Protein AF-A0A514BXV8-F1 (afdb_monomer_lite)

Radius of gyration: 15.06 Å; chains: 1; bounding box: 44×23×37 Å

Foldseek 3Di:
DPPVLVVLLVVVLVVLVVVVPPDPPPVVLNVLLVVLSVVLVVQPDSVLSVVLSVVLVVLLVVLVVCCVVVVDPPVVSSSVSSVVSSVSSVVSNVVSCVVPPPPPD

Sequence (105 aa):
MEFVVGGIVVALAVWAFISHQGKKADEALDHAFYSAMREAKATLGEDELVLLGEQALKLEAETKAQVTSGAMSRQRADRMLKQALIRSAHASIEVRRMFNSPSRA

pLDDT: mean 75.11, std 14.82, range [37.91, 90.88]

Structure (mmCIF, N/CA/C/O backbone):
data_AF-A0A514BXV8-F1
#
_entry.id   AF-A0A514BXV8-F1
#
loop_
_atom_site.group_PDB
_atom_site.id
_atom_site.type_symbol
_atom_site.label_atom_id
_atom_site.label_alt_id
_atom_site.label_comp_id
_atom_site.label_asym_id
_atom_site.label_entity_id
_atom_site.label_seq_id
_atom_site.pdbx_PDB_ins_code
_atom_site.Cartn_x
_atom_site.Cartn_y
_atom_site.Cartn_z
_atom_site.occupancy
_atom_site.B_iso_or_equiv
_atom_site.auth_seq_id
_atom_site.auth_comp_id
_atom_site.auth_asym_id
_atom_site.auth_atom_id
_atom_site.pdbx_PDB_model_num
ATOM 1 N N . MET A 1 1 ? -6.073 6.040 -22.706 1.00 44.53 1 MET A N 1
ATOM 2 C CA . MET A 1 1 ? -7.080 6.048 -21.621 1.00 44.53 1 MET A CA 1
ATOM 3 C C . MET A 1 1 ? -6.442 6.651 -20.365 1.00 44.53 1 MET A C 1
ATOM 5 O O . MET A 1 1 ? -6.404 6.025 -19.320 1.00 44.53 1 MET A O 1
ATOM 9 N N . GLU A 1 2 ? -5.934 7.882 -20.449 1.00 37.91 2 GLU A N 1
ATOM 10 C CA . GLU A 1 2 ? -4.967 8.423 -19.470 1.00 37.91 2 GLU A CA 1
ATOM 11 C C . GLU A 1 2 ? -5.596 8.972 -18.171 1.00 37.91 2 GLU A C 1
ATOM 13 O O . GLU A 1 2 ? -4.894 9.305 -17.219 1.00 37.91 2 GLU A O 1
ATOM 18 N N . PHE A 1 3 ? -6.929 9.045 -18.089 1.00 42.34 3 PHE A N 1
ATOM 19 C CA . PHE A 1 3 ? -7.630 9.667 -16.957 1.00 42.34 3 PHE A CA 1
ATOM 20 C C . PHE A 1 3 ? -7.954 8.705 -15.801 1.00 42.34 3 PHE A C 1
ATOM 22 O O . PHE A 1 3 ? -8.168 9.156 -14.677 1.00 42.34 3 PHE A O 1
ATOM 29 N N . VAL A 1 4 ? -7.972 7.387 -16.037 1.00 50.75 4 VAL A N 1
ATOM 30 C CA . VAL A 1 4 ? -8.408 6.403 -15.024 1.00 50.75 4 VAL A CA 1
ATOM 31 C C . VAL A 1 4 ? -7.293 6.104 -14.015 1.00 50.75 4 VAL A C 1
ATOM 33 O O . VAL A 1 4 ? -7.533 6.077 -12.809 1.00 50.75 4 VAL A O 1
ATOM 36 N N . VAL A 1 5 ? -6.050 5.973 -14.486 1.00 49.91 5 VAL A N 1
ATOM 37 C CA . VAL A 1 5 ? -4.891 5.590 -13.656 1.00 49.91 5 VAL A CA 1
ATOM 38 C C . VAL A 1 5 ? -4.464 6.726 -12.721 1.00 49.91 5 VAL A C 1
ATOM 40 O O . VAL A 1 5 ? -4.193 6.505 -11.539 1.00 49.91 5 VAL A O 1
ATOM 43 N N . GLY A 1 6 ? -4.503 7.973 -13.207 1.00 47.47 6 GLY A N 1
ATOM 44 C CA . GLY A 1 6 ? -4.326 9.153 -12.358 1.0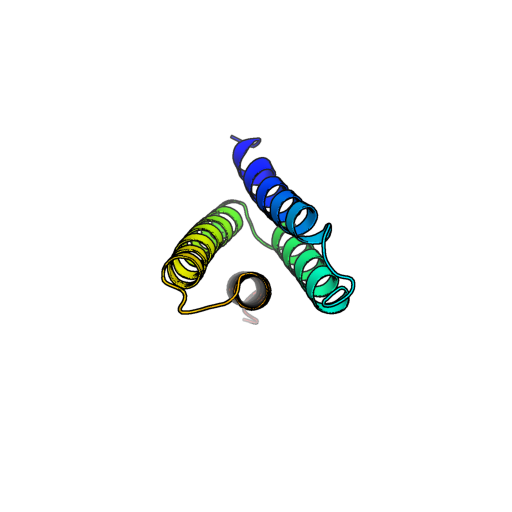0 47.47 6 GLY A CA 1
ATOM 45 C C . GLY A 1 6 ? -5.408 9.255 -11.279 1.00 47.47 6 GLY A C 1
ATOM 46 O O . GLY A 1 6 ? -5.104 9.607 -10.140 1.00 47.47 6 GLY A O 1
ATOM 47 N N . GLY A 1 7 ? -6.645 8.876 -11.615 1.00 49.78 7 GLY A N 1
ATOM 48 C CA . GLY A 1 7 ? -7.780 8.865 -10.696 1.00 49.78 7 GLY A CA 1
ATOM 49 C C . GLY A 1 7 ? -7.615 7.889 -9.533 1.00 49.78 7 GLY A C 1
ATOM 50 O O . GLY A 1 7 ? -7.944 8.254 -8.412 1.00 49.78 7 GLY A O 1
ATOM 51 N N . ILE A 1 8 ? -7.054 6.696 -9.755 1.00 57.06 8 ILE A N 1
ATOM 52 C CA . ILE A 1 8 ? -6.874 5.680 -8.700 1.00 57.06 8 ILE A CA 1
ATOM 53 C C . ILE A 1 8 ? -5.803 6.109 -7.691 1.00 57.06 8 ILE A C 1
ATOM 55 O O . ILE A 1 8 ? -6.036 6.057 -6.485 1.00 57.06 8 ILE A O 1
ATOM 59 N N . VAL A 1 9 ? -4.655 6.610 -8.157 1.00 57.41 9 VAL A N 1
ATOM 60 C CA . VAL A 1 9 ? -3.591 7.107 -7.263 1.00 57.41 9 VAL A CA 1
ATOM 61 C C . VAL A 1 9 ? -4.065 8.335 -6.481 1.00 57.41 9 VAL A C 1
ATOM 63 O O . VAL A 1 9 ? -3.788 8.461 -5.288 1.00 57.41 9 VAL A O 1
ATOM 66 N N . VAL A 1 10 ? -4.823 9.227 -7.128 1.00 58.22 10 VAL A N 1
ATOM 67 C CA . VAL A 1 10 ? -5.435 10.386 -6.466 1.00 58.22 10 VAL A CA 1
ATOM 68 C C . VAL A 1 10 ? -6.526 9.947 -5.490 1.00 58.22 10 VAL A C 1
ATOM 70 O O . VAL A 1 10 ? -6.584 10.492 -4.398 1.00 58.22 10 VAL A O 1
ATOM 73 N N . ALA A 1 11 ? -7.339 8.941 -5.811 1.00 59.69 11 ALA A N 1
ATOM 74 C CA . ALA A 1 11 ? -8.357 8.413 -4.906 1.00 59.69 11 ALA A CA 1
ATOM 75 C C . ALA A 1 11 ? -7.730 7.764 -3.665 1.00 59.69 11 ALA A C 1
ATOM 77 O O . ALA A 1 11 ? -8.203 8.014 -2.562 1.00 59.69 11 ALA A O 1
ATOM 78 N N . LEU A 1 12 ? -6.628 7.022 -3.815 1.00 63.00 12 LEU A N 1
ATOM 79 C CA . LEU A 1 12 ? -5.865 6.464 -2.692 1.00 63.00 12 LEU A CA 1
ATOM 80 C C . LEU A 1 12 ? -5.215 7.562 -1.835 1.00 63.00 12 LEU A C 1
ATOM 82 O O . LEU A 1 12 ? -5.241 7.484 -0.608 1.00 63.00 12 LEU A O 1
ATOM 86 N N . ALA A 1 13 ? -4.685 8.618 -2.460 1.00 59.97 13 ALA A N 1
ATOM 87 C CA . ALA A 1 13 ? -4.145 9.780 -1.754 1.00 59.97 13 ALA A CA 1
ATOM 88 C C . ALA A 1 13 ? -5.239 10.576 -1.020 1.00 59.97 13 ALA A C 1
ATOM 90 O O . ALA A 1 13 ? -5.057 10.972 0.127 1.00 59.97 13 ALA A O 1
ATOM 91 N N . VAL A 1 14 ? -6.399 10.774 -1.649 1.00 59.97 14 VAL A N 1
ATOM 92 C CA . VAL A 1 14 ? -7.562 11.444 -1.051 1.00 59.97 14 VAL A CA 1
ATOM 93 C C . VAL A 1 14 ? -8.148 10.598 0.076 1.00 59.97 14 VAL A C 1
ATOM 95 O O . VAL A 1 14 ? -8.512 11.145 1.110 1.00 59.97 14 VAL A O 1
ATOM 98 N N . TRP A 1 15 ? -8.182 9.274 -0.061 1.00 63.06 15 TRP A N 1
ATOM 99 C CA . TRP A 1 15 ? -8.591 8.360 1.005 1.00 63.06 15 TRP A CA 1
ATOM 100 C C . TRP A 1 15 ? -7.643 8.445 2.209 1.00 63.06 15 TRP A C 1
ATOM 102 O O . TRP A 1 15 ? -8.104 8.626 3.338 1.00 63.06 15 TRP A O 1
ATOM 112 N N . ALA A 1 16 ? -6.326 8.440 1.969 1.00 59.41 16 ALA A N 1
ATOM 113 C CA . ALA A 1 16 ? -5.314 8.654 3.005 1.00 59.41 16 ALA A CA 1
ATOM 114 C C . ALA A 1 16 ? -5.416 10.048 3.654 1.00 59.41 16 ALA A C 1
ATOM 116 O O . ALA A 1 16 ? -5.155 10.198 4.845 1.00 59.41 16 ALA A O 1
ATOM 117 N N . PHE A 1 17 ? -5.828 11.067 2.896 1.00 54.09 17 PHE A N 1
ATOM 118 C CA . PHE A 1 17 ? -6.063 12.420 3.401 1.00 54.09 17 PHE A CA 1
ATOM 119 C C . PHE A 1 17 ? -7.368 12.540 4.208 1.00 54.09 17 PHE A C 1
ATOM 121 O O . PHE A 1 17 ? -7.410 13.219 5.229 1.00 54.09 17 PHE A O 1
ATOM 128 N N . ILE A 1 18 ? -8.445 11.856 3.814 1.00 55.41 18 ILE A N 1
ATOM 129 C CA . ILE A 1 18 ? -9.717 11.856 4.555 1.00 55.41 18 ILE A CA 1
ATOM 130 C C . ILE A 1 18 ? -9.578 11.074 5.870 1.00 55.41 18 ILE A C 1
ATOM 132 O O . ILE A 1 18 ? -10.151 11.487 6.882 1.00 55.41 18 ILE A O 1
ATOM 136 N N . SER A 1 19 ? -8.760 10.013 5.915 1.00 54.31 19 SER A N 1
ATOM 137 C CA . SER A 1 19 ? -8.424 9.330 7.176 1.00 54.31 19 SER A CA 1
ATOM 138 C C . SER A 1 19 ? -7.549 10.182 8.119 1.00 54.31 19 SER A C 1
ATOM 140 O O . SER A 1 19 ? -7.467 9.892 9.316 1.00 54.31 19 SER A O 1
ATOM 142 N N . HIS A 1 20 ? -6.977 11.286 7.618 1.00 51.06 20 HIS A N 1
ATOM 143 C CA . HIS A 1 20 ? -6.053 12.184 8.318 1.00 51.06 20 HIS A CA 1
ATOM 144 C C . HIS A 1 20 ? -6.729 13.207 9.256 1.00 51.06 20 HIS A C 1
ATOM 146 O O . HIS A 1 20 ? -6.080 13.706 10.173 1.00 51.06 20 HIS A O 1
ATOM 152 N N . GLN A 1 21 ? -8.038 13.479 9.126 1.00 49.28 21 GLN A N 1
ATOM 153 C CA . GLN A 1 21 ? -8.762 14.461 9.971 1.00 49.28 21 GLN A CA 1
ATOM 154 C C . GLN A 1 21 ? -8.847 14.086 11.471 1.00 49.28 21 GLN A C 1
ATOM 156 O O . GLN A 1 21 ? -9.463 14.799 12.260 1.00 49.28 21 GLN A O 1
ATOM 161 N N . GLY A 1 22 ? -8.241 12.969 11.893 1.00 44.19 22 GLY A N 1
ATOM 162 C CA . GLY A 1 22 ? -8.374 12.442 13.248 1.00 44.19 22 GLY A CA 1
ATOM 163 C C . GLY A 1 22 ? -7.158 12.538 14.170 1.00 44.19 22 GLY A C 1
ATOM 164 O O . GLY A 1 22 ? -7.362 12.711 15.370 1.00 44.19 22 GLY A O 1
ATOM 165 N N . LYS A 1 23 ? -5.909 12.330 13.720 1.00 48.88 23 LYS A N 1
ATOM 166 C CA . LYS A 1 23 ? -4.805 12.045 14.667 1.00 48.88 23 LYS A CA 1
ATOM 167 C C . LYS A 1 23 ? -3.415 12.395 14.123 1.00 48.88 23 LYS A C 1
ATOM 169 O O . LYS A 1 23 ? -2.958 11.774 13.176 1.00 48.88 23 LYS A O 1
ATOM 174 N N . LYS A 1 24 ? -2.673 13.234 14.863 1.00 53.56 24 LYS A N 1
ATOM 175 C CA . LYS A 1 24 ? -1.209 13.473 14.764 1.00 53.56 24 LYS A CA 1
ATOM 176 C C . LYS A 1 24 ? -0.323 12.212 14.938 1.00 53.56 24 LYS A C 1
ATOM 178 O O . LYS A 1 24 ? 0.875 12.322 15.157 1.00 53.56 24 LYS A O 1
ATOM 183 N N . ALA A 1 25 ? -0.894 11.007 14.950 1.00 52.00 25 ALA A N 1
ATOM 184 C CA . ALA A 1 25 ? -0.244 9.811 15.486 1.00 52.00 25 ALA A CA 1
ATOM 185 C C . ALA A 1 25 ? 0.628 9.038 14.479 1.00 52.00 25 ALA A C 1
ATOM 187 O O . ALA A 1 25 ? 1.318 8.112 14.896 1.00 52.00 25 ALA A O 1
ATOM 188 N N . ASP A 1 26 ? 0.616 9.384 13.189 1.00 66.75 26 ASP A N 1
ATOM 189 C CA . ASP A 1 26 ? 1.353 8.622 12.167 1.00 66.75 26 ASP A CA 1
ATOM 190 C C . ASP A 1 26 ? 1.870 9.488 11.006 1.00 66.75 26 ASP A C 1
ATOM 192 O O . ASP A 1 26 ? 1.997 9.032 9.876 1.00 66.75 26 ASP A O 1
ATOM 196 N N . GLU A 1 27 ? 2.234 10.740 11.286 1.00 76.44 27 GLU A N 1
ATOM 197 C CA . GLU A 1 27 ? 2.749 11.681 10.278 1.00 76.44 27 GLU A CA 1
ATOM 198 C C . GLU A 1 27 ? 3.982 11.128 9.530 1.00 76.44 27 GLU A C 1
ATOM 200 O O . GLU A 1 27 ? 4.112 11.287 8.318 1.00 76.44 27 GLU A O 1
ATOM 205 N N . ALA A 1 28 ? 4.844 10.376 10.225 1.00 80.38 28 ALA A N 1
ATOM 206 C CA . ALA A 1 28 ? 5.982 9.686 9.617 1.00 80.38 28 ALA A CA 1
ATOM 207 C C . ALA A 1 28 ? 5.561 8.556 8.659 1.00 80.38 28 ALA A C 1
ATOM 209 O O . ALA A 1 28 ? 6.180 8.373 7.610 1.00 80.38 28 ALA A O 1
ATOM 210 N N . LEU A 1 29 ? 4.514 7.800 9.004 1.00 81.75 29 LEU A N 1
ATOM 211 C CA . LEU A 1 29 ? 3.996 6.730 8.152 1.00 81.75 29 LEU A CA 1
ATOM 212 C C . LEU A 1 29 ? 3.270 7.303 6.934 1.00 81.75 29 LEU A C 1
ATOM 214 O O . LEU A 1 29 ? 3.423 6.776 5.835 1.00 81.75 29 LEU A O 1
ATOM 218 N N . ASP A 1 30 ? 2.536 8.398 7.117 1.00 81.38 30 ASP A N 1
ATOM 219 C CA . ASP A 1 30 ? 1.894 9.126 6.027 1.00 81.38 30 ASP A CA 1
ATOM 220 C C . ASP A 1 30 ? 2.945 9.689 5.066 1.00 81.38 30 ASP A C 1
ATOM 222 O O . ASP A 1 30 ? 2.853 9.479 3.857 1.00 81.38 30 ASP A O 1
ATOM 226 N N . HIS A 1 31 ? 4.004 10.317 5.584 1.00 84.62 31 HIS A N 1
ATOM 227 C CA . HIS A 1 31 ? 5.111 10.794 4.757 1.00 84.62 31 HIS A CA 1
ATOM 228 C C . HIS A 1 31 ? 5.790 9.648 3.989 1.00 84.62 31 HIS A C 1
ATOM 230 O O . HIS A 1 31 ? 6.041 9.771 2.789 1.00 84.62 31 HIS A O 1
ATOM 236 N N . ALA A 1 32 ? 6.050 8.512 4.646 1.00 84.38 32 ALA A N 1
ATOM 237 C CA . ALA A 1 32 ? 6.607 7.327 3.993 1.00 84.38 32 ALA A CA 1
ATOM 238 C C . ALA A 1 32 ? 5.679 6.783 2.895 1.00 84.38 32 ALA A C 1
ATOM 240 O O . ALA A 1 32 ? 6.148 6.432 1.814 1.00 84.38 32 ALA A O 1
ATOM 241 N N . PHE A 1 33 ? 4.367 6.770 3.139 1.00 86.38 33 PHE A N 1
ATOM 242 C CA . PHE A 1 33 ? 3.363 6.364 2.160 1.00 86.38 33 PHE A CA 1
ATOM 243 C C . PHE A 1 33 ? 3.370 7.271 0.929 1.00 86.38 33 PHE A C 1
ATOM 245 O O . PHE A 1 33 ? 3.526 6.781 -0.190 1.00 86.38 33 PHE A O 1
ATOM 252 N N . TYR A 1 34 ? 3.276 8.589 1.117 1.00 84.00 34 TYR A N 1
ATOM 253 C CA . TYR A 1 34 ? 3.308 9.537 0.002 1.00 84.00 34 TYR A CA 1
ATOM 254 C C . TYR A 1 34 ? 4.631 9.482 -0.765 1.00 84.00 34 TYR A C 1
ATOM 256 O O . TYR A 1 34 ? 4.622 9.543 -1.995 1.00 84.00 34 TYR A O 1
ATOM 264 N N . SER A 1 35 ? 5.756 9.331 -0.060 1.00 87.06 35 SER A N 1
ATOM 265 C CA . SER A 1 35 ? 7.072 9.174 -0.681 1.00 87.06 35 SER A CA 1
ATOM 266 C C . SER A 1 35 ? 7.129 7.919 -1.554 1.00 87.06 35 SER A C 1
ATOM 268 O O . SER A 1 35 ? 7.499 8.013 -2.723 1.00 87.06 35 SER A O 1
ATOM 270 N N . ALA A 1 36 ? 6.692 6.769 -1.030 1.00 86.94 36 ALA A N 1
ATOM 271 C CA . ALA A 1 36 ? 6.691 5.501 -1.757 1.00 86.94 36 ALA A CA 1
ATOM 272 C C . ALA A 1 36 ? 5.756 5.534 -2.978 1.00 86.94 36 ALA A C 1
ATOM 274 O O . ALA A 1 36 ? 6.134 5.090 -4.059 1.00 86.94 36 ALA A O 1
ATOM 275 N N . MET A 1 37 ? 4.556 6.110 -2.844 1.00 86.31 37 MET A N 1
ATOM 276 C CA . MET A 1 37 ? 3.616 6.254 -3.964 1.00 86.31 37 MET A CA 1
ATOM 277 C C . MET A 1 37 ? 4.142 7.209 -5.040 1.00 86.31 37 MET A C 1
ATOM 279 O O . MET A 1 37 ? 3.960 6.961 -6.233 1.00 86.31 37 MET A O 1
ATOM 283 N N . ARG A 1 38 ? 4.816 8.297 -4.643 1.00 86.62 38 ARG A N 1
ATOM 284 C CA . ARG A 1 38 ? 5.456 9.223 -5.586 1.00 86.62 38 ARG A CA 1
ATOM 285 C C . ARG A 1 38 ? 6.592 8.537 -6.343 1.00 86.62 38 ARG A C 1
ATOM 287 O O . ARG A 1 38 ? 6.675 8.704 -7.557 1.00 86.62 38 ARG A O 1
ATOM 294 N N . GLU A 1 39 ? 7.439 7.776 -5.655 1.00 87.06 39 GLU A N 1
ATOM 295 C CA . GLU A 1 39 ? 8.523 7.014 -6.286 1.00 87.06 39 GLU A CA 1
ATOM 296 C C . GLU A 1 39 ? 7.975 5.944 -7.237 1.00 87.06 39 GLU A C 1
ATOM 298 O O . GLU A 1 39 ? 8.453 5.825 -8.366 1.00 87.06 39 GLU A O 1
ATOM 303 N N . ALA A 1 40 ? 6.921 5.233 -6.826 1.00 84.94 40 ALA A N 1
ATOM 304 C CA . ALA A 1 40 ? 6.241 4.248 -7.657 1.00 84.94 40 ALA A CA 1
ATOM 305 C C . ALA A 1 40 ? 5.692 4.898 -8.928 1.00 84.94 40 ALA A C 1
ATOM 307 O O . ALA A 1 40 ? 5.999 4.443 -10.020 1.00 84.94 40 ALA A O 1
ATOM 308 N N . LYS A 1 41 ? 4.983 6.027 -8.814 1.00 85.06 41 LYS A N 1
ATOM 309 C CA . LYS A 1 41 ? 4.478 6.774 -9.976 1.00 85.06 41 LYS A CA 1
ATOM 310 C C . LYS A 1 41 ? 5.588 7.262 -10.914 1.00 85.06 41 LYS A C 1
ATOM 312 O O . LYS A 1 41 ? 5.361 7.358 -12.113 1.00 85.06 41 LYS A O 1
ATOM 317 N N . ALA A 1 42 ? 6.755 7.613 -10.378 1.00 85.81 42 ALA A N 1
ATOM 318 C CA . ALA A 1 42 ? 7.880 8.092 -11.179 1.00 85.81 42 ALA A CA 1
ATOM 319 C C . ALA A 1 42 ? 8.660 6.959 -11.869 1.00 85.81 42 ALA A C 1
ATOM 321 O O . ALA A 1 42 ? 9.302 7.202 -12.887 1.00 85.81 42 ALA A O 1
ATOM 322 N N . THR A 1 43 ? 8.635 5.748 -11.306 1.00 85.31 43 THR A N 1
ATOM 323 C CA . THR A 1 43 ? 9.496 4.634 -11.740 1.00 85.31 43 THR A CA 1
ATOM 324 C C . THR A 1 43 ? 8.740 3.553 -12.508 1.00 85.31 43 THR A C 1
ATOM 326 O O . THR A 1 43 ? 9.289 2.953 -13.433 1.00 85.31 43 THR A O 1
ATOM 329 N N . LEU A 1 44 ? 7.503 3.273 -12.105 1.00 84.19 44 LEU A N 1
ATOM 330 C CA . LEU A 1 44 ? 6.666 2.230 -12.684 1.00 84.19 44 LEU A CA 1
ATOM 331 C C . LEU A 1 44 ? 5.994 2.724 -13.967 1.00 84.19 44 LEU A C 1
ATOM 333 O O . LEU A 1 44 ? 5.656 3.900 -14.096 1.00 84.19 44 LEU A O 1
ATOM 337 N N . GLY A 1 45 ? 5.805 1.812 -14.916 1.00 84.00 45 GLY A N 1
ATOM 338 C CA . GLY A 1 45 ? 4.951 2.029 -16.075 1.00 84.00 45 GLY A CA 1
ATOM 339 C C . GLY A 1 45 ? 3.470 1.905 -15.720 1.00 84.00 45 GLY A C 1
ATOM 340 O O . GLY A 1 45 ? 3.095 1.578 -14.593 1.00 84.00 45 GLY A O 1
ATOM 341 N N . GLU A 1 46 ? 2.618 2.182 -16.705 1.00 80.69 46 GLU A N 1
ATOM 342 C CA . GLU A 1 46 ? 1.163 2.204 -16.529 1.00 80.69 46 GLU A CA 1
ATOM 343 C C . GLU A 1 46 ? 0.616 0.853 -16.045 1.00 80.69 46 GLU A C 1
ATOM 345 O O . GLU A 1 46 ? -0.115 0.817 -15.057 1.00 80.69 46 GLU A O 1
ATOM 350 N N . ASP A 1 47 ? 1.049 -0.254 -16.653 1.00 83.12 47 ASP A N 1
ATOM 351 C CA . ASP A 1 47 ? 0.599 -1.603 -16.288 1.00 83.12 47 ASP A CA 1
ATOM 352 C C . ASP A 1 47 ? 0.971 -1.971 -14.843 1.00 83.12 47 ASP A C 1
ATOM 354 O O . ASP A 1 47 ? 0.163 -2.530 -14.101 1.00 83.12 47 ASP A O 1
ATOM 358 N N . GLU A 1 48 ? 2.176 -1.615 -14.392 1.00 82.88 48 GLU A N 1
ATOM 359 C CA . GLU A 1 48 ? 2.610 -1.898 -13.019 1.00 82.88 48 GLU A CA 1
ATOM 360 C C . GLU A 1 48 ? 1.888 -1.016 -11.996 1.00 82.88 48 GLU A C 1
ATOM 362 O O . GLU A 1 48 ? 1.615 -1.463 -10.882 1.00 82.88 48 GLU A O 1
ATOM 367 N N . LEU A 1 49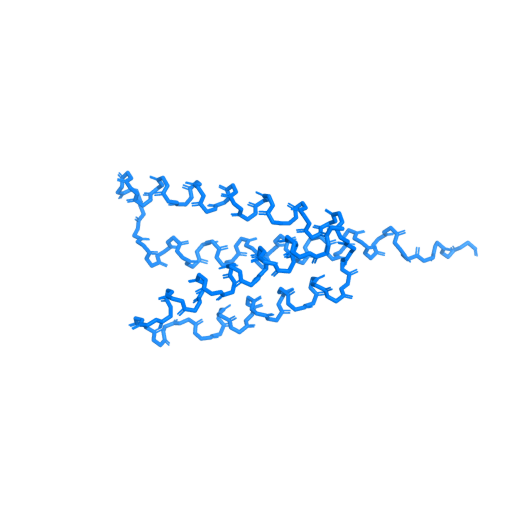 ? 1.538 0.221 -12.363 1.00 82.56 49 LEU A N 1
ATOM 368 C CA . LEU A 1 49 ? 0.703 1.084 -11.527 1.00 82.56 49 LEU A CA 1
ATOM 369 C C . LEU A 1 49 ? -0.728 0.554 -11.413 1.00 82.56 49 LEU A C 1
ATOM 371 O O . LEU A 1 49 ? -1.312 0.630 -10.331 1.00 82.56 49 LEU A O 1
ATOM 375 N N . VAL A 1 50 ? -1.279 -0.008 -12.492 1.00 83.75 50 VAL A N 1
ATOM 376 C CA . VAL A 1 50 ? -2.583 -0.683 -12.466 1.00 83.75 50 VAL A CA 1
ATOM 377 C C . VAL A 1 50 ? -2.531 -1.891 -11.535 1.00 83.75 50 VAL A C 1
ATOM 379 O O . VAL A 1 50 ? -3.357 -1.985 -10.629 1.00 83.75 50 VAL A O 1
ATOM 382 N N . LEU A 1 51 ? -1.518 -2.751 -11.669 1.00 83.94 51 LEU A N 1
ATOM 383 C CA . LEU A 1 51 ? -1.330 -3.910 -10.789 1.00 83.94 51 LEU A CA 1
ATOM 384 C C . LEU A 1 51 ? -1.175 -3.505 -9.315 1.00 83.94 51 LEU A C 1
ATOM 386 O O . LEU A 1 51 ? -1.778 -4.119 -8.433 1.00 83.94 51 LEU A O 1
ATOM 390 N N . LEU A 1 52 ? -0.413 -2.445 -9.032 1.00 84.44 52 LEU A N 1
ATOM 391 C CA . LEU A 1 52 ? -0.281 -1.901 -7.679 1.00 84.44 52 LEU A CA 1
ATOM 392 C C . LEU A 1 52 ? -1.630 -1.384 -7.145 1.00 84.44 52 LEU A C 1
ATOM 394 O O . LEU A 1 52 ? -1.949 -1.587 -5.972 1.00 84.44 52 LEU A O 1
ATOM 398 N N . GLY A 1 53 ? -2.442 -0.757 -8.000 1.00 81.12 53 GLY A N 1
ATOM 399 C CA . GLY A 1 53 ? -3.798 -0.309 -7.676 1.00 81.12 53 GLY A CA 1
ATOM 400 C C . GLY A 1 53 ? -4.757 -1.463 -7.365 1.00 81.12 53 GLY A C 1
ATOM 401 O O . GLY A 1 53 ? -5.489 -1.407 -6.378 1.00 81.12 53 GLY A O 1
ATOM 402 N N . GLU A 1 54 ? -4.724 -2.541 -8.147 1.00 85.38 54 GLU A N 1
ATOM 403 C CA . GLU A 1 54 ? -5.526 -3.745 -7.895 1.00 85.38 54 GLU A CA 1
ATOM 404 C C . GLU A 1 54 ? -5.150 -4.416 -6.568 1.00 85.38 54 GLU A C 1
ATOM 406 O O . GLU A 1 54 ? -6.022 -4.786 -5.775 1.00 85.38 54 GLU A O 1
ATOM 411 N N . GLN A 1 55 ? -3.848 -4.518 -6.281 1.00 83.56 55 GLN A N 1
ATOM 412 C CA . GLN A 1 55 ? -3.356 -5.012 -4.995 1.00 83.56 55 GLN A CA 1
ATOM 413 C C . GLN A 1 55 ? -3.830 -4.129 -3.839 1.00 83.56 55 GLN A C 1
ATOM 415 O O . GLN A 1 55 ? -4.247 -4.645 -2.799 1.00 83.56 55 GLN A O 1
ATOM 420 N N . ALA A 1 56 ? -3.818 -2.807 -4.027 1.00 83.62 56 ALA A N 1
ATOM 421 C CA . ALA A 1 56 ? -4.290 -1.864 -3.026 1.00 83.62 56 ALA A CA 1
ATOM 422 C C . ALA A 1 56 ? -5.778 -2.048 -2.707 1.00 83.62 56 ALA A C 1
ATOM 424 O O . ALA A 1 56 ? -6.144 -2.113 -1.533 1.00 83.62 56 ALA A O 1
ATOM 425 N N . LEU A 1 57 ? -6.619 -2.209 -3.733 1.00 83.06 57 LEU A N 1
ATOM 426 C CA . LEU A 1 57 ? -8.054 -2.455 -3.565 1.00 83.06 57 LEU A CA 1
ATOM 427 C C . LEU A 1 57 ? -8.326 -3.769 -2.829 1.00 83.06 57 LEU A C 1
ATOM 429 O O . LEU A 1 57 ? -9.191 -3.825 -1.952 1.00 83.06 57 LEU A O 1
ATOM 433 N N . LYS A 1 58 ? -7.568 -4.825 -3.143 1.00 83.81 58 LYS A N 1
ATOM 434 C CA . LYS A 1 58 ? -7.693 -6.111 -2.450 1.00 83.81 58 LYS A CA 1
ATOM 435 C C . LYS A 1 5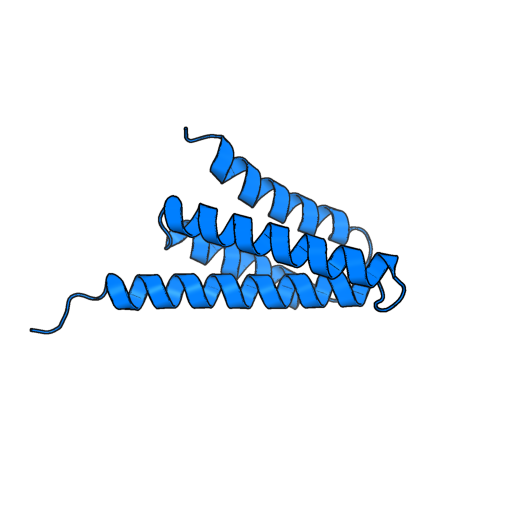8 ? -7.333 -5.986 -0.968 1.00 83.81 58 LYS A C 1
ATOM 437 O O . LYS A 1 58 ? -8.097 -6.436 -0.113 1.00 83.81 58 LYS A O 1
ATOM 442 N N . LEU A 1 59 ? -6.215 -5.327 -0.660 1.00 82.69 59 LEU A N 1
ATOM 443 C CA . LEU A 1 59 ? -5.788 -5.076 0.717 1.00 82.69 59 LEU A CA 1
ATOM 444 C C . LEU A 1 59 ? -6.801 -4.211 1.477 1.00 82.69 59 LEU A C 1
ATOM 446 O O . LEU A 1 59 ? -7.099 -4.503 2.635 1.00 82.69 59 LEU A O 1
ATOM 450 N N . GLU A 1 60 ? -7.372 -3.179 0.851 1.00 84.12 60 GLU A N 1
ATOM 451 C CA . GLU A 1 60 ? -8.415 -2.357 1.472 1.00 84.12 60 GLU A CA 1
ATOM 452 C C . GLU A 1 60 ? -9.657 -3.198 1.799 1.00 84.12 60 GLU A C 1
ATOM 454 O O . GLU A 1 60 ? -10.170 -3.122 2.918 1.00 84.12 60 GLU A O 1
ATOM 459 N N . ALA A 1 61 ? -10.110 -4.045 0.870 1.00 84.38 61 ALA A N 1
ATOM 460 C CA . ALA A 1 61 ? -11.261 -4.921 1.076 1.00 84.38 61 ALA A CA 1
ATOM 461 C C . ALA A 1 61 ? -11.041 -5.913 2.234 1.00 84.38 61 ALA A C 1
ATOM 463 O O . ALA A 1 61 ? -11.902 -6.037 3.109 1.00 84.38 61 ALA A O 1
ATOM 464 N N . GLU A 1 62 ? -9.877 -6.568 2.288 1.00 84.81 62 GLU A N 1
ATOM 465 C CA . GLU A 1 62 ? -9.499 -7.484 3.374 1.00 84.81 62 GLU A CA 1
ATOM 466 C C . GLU A 1 62 ? -9.422 -6.763 4.725 1.00 84.81 62 GLU A C 1
ATOM 468 O O . GLU A 1 62 ? -9.942 -7.244 5.737 1.00 84.81 62 GLU A O 1
ATOM 473 N N . THR A 1 63 ? -8.813 -5.578 4.746 1.00 82.88 63 THR A N 1
ATOM 474 C CA . THR A 1 63 ? -8.665 -4.788 5.969 1.00 82.88 63 THR A CA 1
ATOM 475 C C . THR A 1 63 ? -10.027 -4.280 6.457 1.00 82.88 63 THR A C 1
ATOM 477 O O . THR A 1 63 ? -10.335 -4.346 7.649 1.00 82.88 63 THR A O 1
ATOM 480 N N . LYS A 1 64 ? -10.895 -3.837 5.540 1.00 82.25 64 LYS A N 1
ATOM 481 C CA . LYS A 1 64 ? -12.264 -3.408 5.846 1.00 82.25 64 LYS A CA 1
ATOM 482 C C . LYS A 1 64 ? -13.095 -4.559 6.407 1.00 82.25 64 LYS A C 1
ATOM 484 O O . LYS A 1 64 ? -13.794 -4.355 7.396 1.00 82.25 64 LYS A O 1
ATOM 489 N N . ALA A 1 65 ? -12.974 -5.763 5.848 1.00 81.44 65 ALA A N 1
ATOM 490 C CA . ALA A 1 65 ? -13.649 -6.949 6.369 1.00 81.44 65 ALA A CA 1
ATOM 491 C C . ALA A 1 65 ? -13.240 -7.257 7.821 1.00 81.44 65 ALA A C 1
ATOM 493 O O . ALA A 1 65 ? -14.103 -7.552 8.646 1.00 81.44 65 ALA A O 1
ATOM 494 N N . GLN A 1 66 ? -11.953 -7.111 8.161 1.00 82.56 66 GLN A N 1
ATOM 495 C CA . GLN A 1 66 ? -11.443 -7.307 9.527 1.00 82.56 66 GLN A CA 1
ATOM 496 C C . GLN A 1 66 ? -11.913 -6.228 10.514 1.00 82.56 66 GLN A C 1
ATOM 498 O O . GLN A 1 66 ? -12.122 -6.509 11.694 1.00 82.56 66 GLN A O 1
ATOM 503 N N . VAL A 1 67 ? -12.105 -4.994 10.044 1.00 83.50 67 VAL A N 1
ATOM 504 C CA . VAL A 1 67 ? -12.721 -3.933 10.853 1.00 83.50 67 VAL A CA 1
ATOM 505 C C . VAL A 1 67 ? -14.198 -4.226 11.091 1.00 83.50 67 VAL A C 1
ATOM 507 O O . VAL A 1 67 ? -14.676 -4.107 12.217 1.00 83.50 67 VAL A O 1
ATOM 510 N N . THR A 1 68 ? -14.929 -4.612 10.045 1.00 83.31 68 THR A N 1
ATOM 511 C CA . THR A 1 68 ? -16.364 -4.906 10.128 1.00 83.31 68 THR A CA 1
ATOM 512 C C . THR A 1 68 ? -16.650 -6.128 10.998 1.00 83.31 68 THR A C 1
ATOM 514 O O . THR A 1 68 ? -17.638 -6.123 11.725 1.00 83.31 68 THR A O 1
ATOM 517 N N . SER A 1 69 ? -15.781 -7.141 10.986 1.00 86.75 69 SER A N 1
ATOM 518 C CA . SER A 1 69 ? -15.904 -8.317 11.856 1.00 86.75 69 SER A CA 1
ATOM 519 C C . SER A 1 69 ? -15.518 -8.055 13.317 1.00 86.75 69 SER A C 1
ATOM 521 O O . SER A 1 69 ? -15.646 -8.948 14.149 1.00 86.75 69 SER A O 1
ATOM 523 N N . GLY A 1 70 ? -15.025 -6.855 13.646 1.00 81.94 70 GLY A N 1
ATOM 524 C CA . GLY A 1 70 ? -14.541 -6.512 14.985 1.00 81.94 70 GLY A CA 1
ATOM 525 C C . GLY A 1 70 ? -13.183 -7.128 15.341 1.00 81.94 70 GLY A C 1
ATOM 526 O O . GLY A 1 70 ? -12.685 -6.892 16.440 1.00 81.94 70 GLY A O 1
ATOM 527 N N . ALA A 1 71 ? -12.549 -7.864 14.420 1.00 81.50 71 ALA A N 1
ATOM 528 C CA . ALA A 1 71 ? -11.222 -8.447 14.618 1.00 81.50 71 ALA A CA 1
ATOM 529 C C . ALA A 1 71 ? -10.115 -7.380 14.720 1.00 81.50 71 ALA A C 1
ATOM 531 O O . ALA A 1 71 ? -9.044 -7.640 15.271 1.00 81.50 71 ALA A O 1
ATOM 532 N N . MET A 1 72 ? -10.356 -6.173 14.194 1.00 82.31 72 MET A N 1
ATOM 533 C CA . MET A 1 72 ? -9.373 -5.093 14.168 1.00 82.31 72 MET A CA 1
ATOM 534 C C . MET A 1 72 ? -9.998 -3.708 14.360 1.00 82.31 72 MET A C 1
ATOM 536 O O . MET A 1 72 ? -11.075 -3.408 13.851 1.00 82.31 72 MET A O 1
ATOM 540 N N . SER A 1 73 ? -9.292 -2.809 15.053 1.00 85.62 73 SER A N 1
ATOM 541 C CA . SER A 1 73 ? -9.701 -1.403 15.144 1.00 85.62 73 SER A CA 1
ATOM 542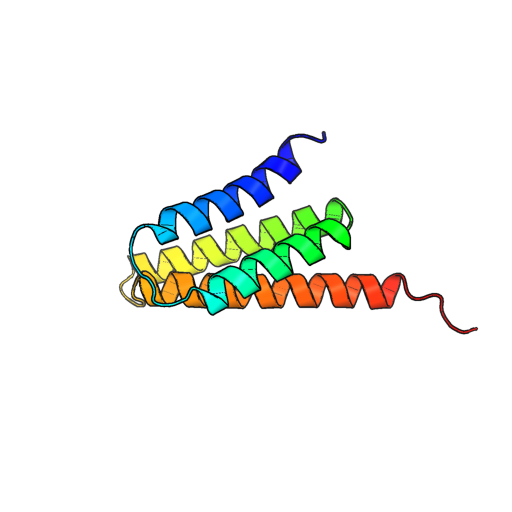 C C . SER A 1 73 ? -9.409 -0.650 13.840 1.00 85.62 73 SER A C 1
ATOM 544 O O . SER A 1 73 ? -8.400 -0.905 13.183 1.00 85.62 73 SER A O 1
ATOM 546 N N . ARG A 1 74 ? -10.243 0.347 13.498 1.00 79.44 74 ARG A N 1
ATOM 547 C CA . ARG A 1 74 ? -10.058 1.205 12.305 1.00 79.44 74 ARG A CA 1
ATOM 548 C C . ARG A 1 74 ? -8.659 1.818 12.205 1.00 79.44 74 ARG A C 1
ATOM 550 O O . ARG A 1 74 ? -8.086 1.861 11.127 1.00 79.44 74 ARG A O 1
ATOM 557 N N . GLN A 1 75 ? -8.098 2.260 13.331 1.00 81.69 75 GLN A N 1
ATOM 558 C CA . GLN A 1 75 ? -6.760 2.858 13.363 1.00 81.69 75 GLN A CA 1
ATOM 559 C C . GLN A 1 75 ? -5.661 1.830 13.059 1.00 81.69 75 GLN A C 1
ATOM 561 O O . GLN A 1 75 ? -4.711 2.131 12.345 1.00 81.69 75 GLN A O 1
ATOM 566 N N . ARG A 1 76 ? -5.779 0.610 13.596 1.00 82.19 76 ARG A N 1
ATOM 567 C CA . ARG A 1 76 ? -4.810 -0.460 13.331 1.00 82.19 76 ARG A CA 1
ATOM 568 C C . ARG A 1 76 ? -4.900 -0.940 11.883 1.00 82.19 76 ARG A C 1
ATOM 570 O O . ARG A 1 76 ? -3.867 -1.176 11.268 1.00 82.19 76 ARG A O 1
ATOM 577 N N . ALA A 1 77 ? -6.116 -1.011 11.355 1.00 82.06 77 ALA A N 1
ATOM 578 C CA . ALA A 1 77 ? -6.405 -1.297 9.959 1.00 82.06 77 ALA A CA 1
ATOM 579 C C . ALA A 1 77 ? -5.750 -0.289 9.004 1.00 82.06 77 ALA A C 1
ATOM 581 O O . ALA A 1 77 ? -4.993 -0.696 8.130 1.00 82.06 77 ALA A O 1
ATOM 582 N N . ASP A 1 78 ? -5.964 1.013 9.213 1.00 81.69 78 ASP A N 1
ATOM 583 C CA . ASP A 1 78 ? -5.350 2.075 8.398 1.00 81.69 78 ASP A CA 1
ATOM 584 C C . ASP A 1 78 ? -3.815 1.983 8.407 1.00 81.69 78 ASP A C 1
ATOM 586 O O . ASP A 1 78 ? -3.176 1.981 7.355 1.00 81.69 78 ASP A O 1
ATOM 590 N N . ARG A 1 79 ? -3.219 1.779 9.590 1.00 84.38 79 ARG A N 1
ATOM 591 C CA . ARG A 1 79 ? -1.769 1.601 9.732 1.00 84.38 79 ARG A CA 1
ATOM 592 C C .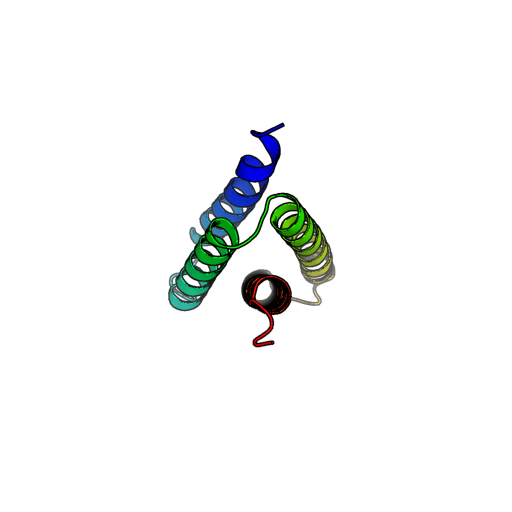 ARG A 1 79 ? -1.253 0.380 8.970 1.00 84.38 79 ARG A C 1
ATOM 594 O O . ARG A 1 79 ? -0.247 0.469 8.268 1.00 84.38 79 ARG A O 1
ATOM 601 N N . MET A 1 80 ? -1.927 -0.762 9.113 1.00 84.81 80 MET A N 1
ATOM 602 C CA . MET A 1 80 ? -1.551 -2.003 8.431 1.00 84.81 80 MET A CA 1
ATOM 603 C C . MET A 1 80 ? -1.675 -1.873 6.916 1.00 84.81 80 MET A C 1
ATOM 605 O O . MET A 1 80 ? -0.770 -2.308 6.202 1.00 84.81 80 MET A O 1
ATOM 609 N N . LEU A 1 81 ? -2.742 -1.231 6.437 1.00 85.50 81 LEU A N 1
ATOM 610 C CA . LEU A 1 81 ? -2.946 -0.972 5.020 1.00 85.50 81 LEU A CA 1
ATOM 611 C C . LEU A 1 81 ? -1.828 -0.082 4.467 1.00 85.50 81 LEU A C 1
ATOM 613 O O . LEU A 1 81 ? -1.157 -0.478 3.520 1.00 85.50 81 LEU A O 1
ATOM 617 N N . LYS A 1 82 ? -1.537 1.060 5.104 1.00 85.62 82 LYS A N 1
ATOM 618 C CA . LYS A 1 82 ? -0.447 1.962 4.687 1.00 85.62 82 LYS A CA 1
ATOM 619 C C . LYS A 1 82 ? 0.904 1.248 4.630 1.00 85.62 82 LYS A C 1
ATOM 621 O O . LYS A 1 82 ? 1.615 1.355 3.633 1.00 85.62 82 LYS A O 1
ATOM 626 N N . GLN A 1 83 ? 1.242 0.456 5.648 1.00 89.19 83 GLN A N 1
ATOM 627 C CA . GLN A 1 83 ? 2.477 -0.337 5.655 1.00 89.19 83 GLN A CA 1
ATOM 628 C C . GLN A 1 83 ? 2.516 -1.387 4.536 1.00 89.19 83 GLN A C 1
ATOM 630 O O . GLN A 1 83 ? 3.561 -1.591 3.917 1.00 89.19 83 GLN A O 1
ATOM 635 N N . ALA A 1 84 ? 1.399 -2.066 4.269 1.00 87.62 84 ALA A N 1
ATOM 636 C CA . ALA A 1 84 ? 1.310 -3.046 3.193 1.00 87.62 84 ALA A CA 1
ATOM 637 C C . ALA A 1 84 ? 1.467 -2.392 1.812 1.00 87.62 84 ALA A C 1
ATOM 639 O O . ALA A 1 84 ? 2.203 -2.915 0.974 1.00 87.62 84 ALA A O 1
ATOM 640 N N . LEU A 1 85 ? 0.859 -1.224 1.603 1.00 86.38 85 LEU A N 1
ATOM 641 C CA . LEU A 1 85 ? 0.965 -0.465 0.358 1.00 86.38 85 LEU A CA 1
ATOM 642 C C . LEU A 1 85 ? 2.386 0.054 0.113 1.00 86.38 85 LEU A C 1
ATOM 644 O O . LEU A 1 85 ? 2.896 -0.098 -0.992 1.00 86.38 85 LEU A O 1
ATOM 648 N N . ILE A 1 86 ? 3.060 0.587 1.140 1.00 89.19 86 ILE A N 1
ATOM 649 C CA . ILE A 1 86 ? 4.476 0.993 1.052 1.00 89.19 86 ILE A CA 1
ATOM 650 C C . ILE A 1 86 ? 5.345 -0.188 0.611 1.00 89.19 86 ILE A C 1
ATOM 652 O O . ILE A 1 86 ? 6.141 -0.065 -0.318 1.00 89.19 86 ILE A O 1
ATOM 656 N N . ARG A 1 87 ? 5.178 -1.354 1.250 1.00 89.69 87 ARG A N 1
ATOM 657 C CA . ARG A 1 87 ? 5.939 -2.561 0.890 1.00 89.69 87 ARG A CA 1
ATOM 658 C C . ARG A 1 87 ? 5.661 -3.008 -0.543 1.00 89.69 87 ARG A C 1
ATOM 660 O O . ARG A 1 87 ? 6.601 -3.343 -1.253 1.00 89.69 87 ARG A O 1
ATOM 667 N N . SER A 1 88 ? 4.400 -2.979 -0.966 1.00 87.44 88 SER A N 1
ATOM 668 C CA . SER A 1 88 ? 3.999 -3.383 -2.321 1.00 87.44 88 SER A CA 1
ATOM 669 C C . SER A 1 88 ? 4.573 -2.441 -3.385 1.00 87.44 88 SER A C 1
ATOM 671 O O . SER A 1 88 ? 5.049 -2.894 -4.425 1.00 87.44 88 SER A O 1
ATOM 673 N N . ALA A 1 89 ? 4.618 -1.138 -3.095 1.00 87.06 89 ALA A N 1
ATOM 674 C CA . ALA A 1 89 ? 5.238 -0.142 -3.962 1.00 87.06 89 ALA A CA 1
ATOM 675 C C . ALA A 1 89 ? 6.744 -0.370 -4.114 1.00 87.06 89 ALA A C 1
ATOM 677 O O . ALA A 1 89 ? 7.236 -0.451 -5.238 1.00 87.06 89 ALA A O 1
ATOM 678 N N . HIS A 1 90 ? 7.469 -0.536 -3.003 1.00 90.88 90 HIS A N 1
ATOM 679 C CA . HIS A 1 90 ? 8.906 -0.818 -3.042 1.00 90.88 90 HIS A CA 1
ATOM 680 C C . HIS A 1 90 ? 9.218 -2.127 -3.773 1.00 90.88 90 HIS A C 1
ATOM 682 O O . HIS A 1 90 ? 10.119 -2.145 -4.605 1.00 90.88 90 HIS A O 1
ATOM 688 N N . ALA A 1 91 ? 8.446 -3.190 -3.525 1.00 88.38 91 ALA A N 1
ATOM 689 C CA . ALA A 1 91 ? 8.616 -4.462 -4.223 1.00 88.38 91 ALA A CA 1
ATOM 690 C C . ALA A 1 91 ? 8.406 -4.310 -5.738 1.00 88.38 91 ALA A C 1
ATOM 692 O O . ALA A 1 91 ? 9.201 -4.810 -6.526 1.00 88.38 91 ALA A O 1
ATOM 693 N N . SER A 1 92 ? 7.381 -3.562 -6.156 1.00 85.50 92 SER A N 1
ATOM 694 C CA . SER A 1 92 ? 7.117 -3.303 -7.578 1.00 85.50 92 SER A CA 1
ATOM 695 C C . SER A 1 92 ? 8.253 -2.508 -8.231 1.00 85.50 92 SER A C 1
ATOM 697 O O . SER A 1 92 ? 8.684 -2.826 -9.338 1.00 85.50 92 SER A O 1
ATOM 699 N N . ILE A 1 93 ? 8.784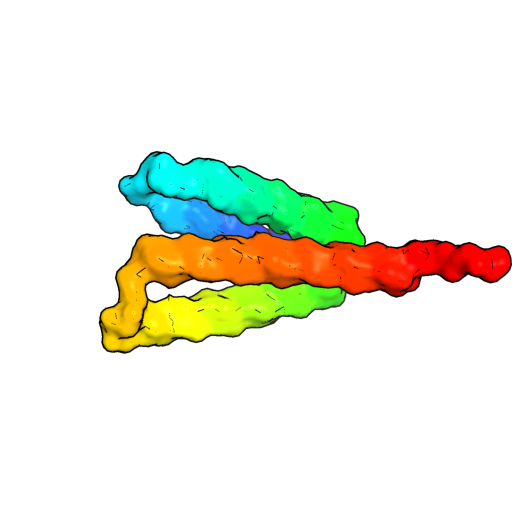 -1.500 -7.529 1.00 88.62 93 ILE A N 1
ATOM 700 C CA . ILE A 1 93 ? 9.937 -0.710 -7.986 1.00 88.62 93 ILE A CA 1
ATOM 701 C C . ILE A 1 93 ? 11.181 -1.593 -8.121 1.00 88.62 93 ILE A C 1
ATOM 703 O O . ILE A 1 93 ? 11.911 -1.485 -9.104 1.00 88.62 93 ILE A O 1
ATOM 707 N N . GLU A 1 94 ? 11.438 -2.459 -7.144 1.00 88.62 94 GLU A N 1
ATOM 708 C CA . GLU A 1 94 ? 12.578 -3.373 -7.154 1.00 88.62 94 GLU A CA 1
ATOM 709 C C . GLU A 1 94 ? 12.495 -4.360 -8.322 1.00 88.62 94 GLU A C 1
ATOM 711 O O . GLU A 1 94 ? 13.462 -4.504 -9.070 1.00 88.62 94 GLU A O 1
ATOM 716 N N . VAL A 1 95 ? 11.320 -4.951 -8.549 1.00 85.62 95 VAL A N 1
ATOM 717 C CA . VAL A 1 95 ? 11.046 -5.813 -9.705 1.00 85.62 95 VAL A CA 1
ATOM 718 C C . VAL A 1 95 ? 11.339 -5.072 -11.010 1.00 85.62 95 VAL A C 1
ATOM 720 O O . VAL A 1 95 ? 12.117 -5.551 -11.835 1.00 85.62 95 VAL A O 1
ATOM 723 N N . ARG A 1 96 ? 10.804 -3.856 -11.175 1.00 83.69 96 ARG A N 1
ATOM 724 C CA . ARG A 1 96 ? 11.077 -3.018 -12.349 1.00 83.69 96 ARG A CA 1
ATOM 725 C C . ARG A 1 96 ? 12.572 -2.739 -12.516 1.00 83.69 96 ARG A C 1
ATOM 727 O O . ARG A 1 96 ? 13.081 -2.818 -13.631 1.00 83.69 96 ARG A O 1
ATOM 734 N N . ARG A 1 97 ? 13.302 -2.459 -11.432 1.00 86.50 97 ARG A N 1
ATOM 735 C CA . ARG A 1 97 ? 14.762 -2.265 -11.475 1.00 86.50 97 ARG A CA 1
ATOM 736 C C . ARG A 1 97 ? 15.494 -3.527 -11.922 1.00 86.50 97 ARG A C 1
ATOM 738 O O . ARG A 1 97 ? 16.417 -3.405 -12.719 1.00 86.50 97 ARG A O 1
ATOM 745 N N . MET A 1 98 ? 15.098 -4.713 -11.463 1.00 84.94 98 MET A N 1
ATOM 746 C CA . MET A 1 98 ? 15.718 -5.979 -11.881 1.00 84.94 98 MET A CA 1
ATOM 747 C C . MET A 1 98 ? 15.545 -6.238 -13.381 1.00 84.94 98 MET A C 1
ATOM 749 O O . MET A 1 98 ? 16.497 -6.650 -14.037 1.00 84.94 98 MET A O 1
ATOM 753 N N . PHE A 1 99 ? 14.366 -5.942 -13.935 1.00 81.56 99 PHE A N 1
ATOM 754 C CA . PHE A 1 99 ? 14.077 -6.158 -15.357 1.00 81.56 99 PHE A CA 1
ATOM 755 C C . PHE A 1 99 ? 14.589 -5.039 -16.282 1.00 81.56 99 PHE A C 1
ATOM 757 O O . PHE A 1 99 ? 14.877 -5.310 -17.445 1.00 81.56 99 PHE A O 1
ATOM 764 N N . ASN A 1 100 ? 14.759 -3.808 -15.780 1.00 74.69 100 ASN A N 1
ATOM 765 C CA . ASN A 1 100 ? 15.304 -2.678 -16.548 1.00 74.69 100 ASN A CA 1
ATOM 766 C C . ASN A 1 100 ? 16.800 -2.416 -16.325 1.00 74.69 100 ASN A C 1
ATOM 768 O O . ASN A 1 100 ? 17.358 -1.518 -16.960 1.00 74.69 100 ASN A O 1
ATOM 772 N N . SER A 1 101 ? 17.465 -3.148 -15.432 1.00 59.12 101 SER A N 1
ATOM 773 C CA . SER A 1 101 ? 18.920 -3.058 -15.313 1.00 59.12 101 SER A CA 1
ATOM 774 C C . SER A 1 101 ? 19.535 -3.667 -16.573 1.00 59.12 101 SER A C 1
ATOM 776 O O . SER A 1 101 ? 19.279 -4.843 -16.841 1.00 59.12 101 SER A O 1
ATOM 778 N N . PRO A 1 102 ? 20.331 -2.919 -17.366 1.00 53.84 102 PRO A N 1
ATOM 779 C CA . PRO A 1 102 ? 21.048 -3.519 -18.477 1.00 53.84 102 PRO A CA 1
ATOM 780 C C . PRO A 1 102 ? 21.918 -4.628 -17.896 1.00 53.84 102 PRO A C 1
ATOM 782 O O . PRO A 1 102 ? 22.756 -4.377 -17.023 1.00 53.84 102 PRO A O 1
ATOM 785 N N . SER A 1 103 ? 21.662 -5.860 -18.336 1.00 50.31 103 SER A N 1
ATOM 786 C CA . SER A 1 103 ? 22.531 -6.992 -18.048 1.00 50.31 103 SER A CA 1
ATOM 787 C C . SER A 1 103 ? 23.950 -6.547 -18.379 1.00 50.31 103 SER A C 1
ATOM 789 O O . SER A 1 103 ? 24.217 -6.137 -19.510 1.00 50.31 103 SER A O 1
ATOM 791 N N . ARG A 1 104 ? 24.833 -6.516 -17.375 1.00 53.19 104 ARG A N 1
ATOM 792 C CA . ARG A 1 104 ? 26.268 -6.347 -17.603 1.00 53.19 104 ARG A CA 1
ATOM 793 C C . ARG A 1 104 ? 26.738 -7.620 -18.310 1.00 53.19 104 ARG A C 1
ATOM 795 O O . ARG A 1 104 ? 27.149 -8.565 -17.643 1.00 53.19 104 ARG A O 1
ATOM 802 N N . ALA A 1 105 ? 26.557 -7.646 -19.625 1.00 42.75 105 ALA A N 1
ATOM 803 C CA . ALA A 1 105 ? 27.167 -8.586 -20.553 1.00 42.75 105 ALA A CA 1
ATOM 804 C C . ALA A 1 105 ? 28.486 -7.998 -21.061 1.00 42.75 105 ALA A C 1
ATOM 806 O O . ALA A 1 105 ? 28.530 -6.762 -21.274 1.00 42.75 105 ALA A O 1
#

Secondary structure (DSSP, 8-state):
-HHHHHHHHHHHHHHHHHGGGG-TT-HHHHHHHHHHHHHHHHHS-HHHHHHHHHHHHHHHHHHHHHHHTTSS-HHHHHHHHHHHHHHHHHHHHHHHHHHHSPP--